Protein AF-A0A841YVK1-F1 (afdb_monomer_lite)

Organism: NCBI:txid1497681

Sequence (182 aa):
MKKREIISIFMAGSLILSTVSPTFVSASELPEGDSNQIDDEPVSFMLRANVPVDNSGVTAPAASAGHYLYSSKLTNKSIKYQNREQAVNAIGAVVAGLATGYGGLPNVATAISILGGGGAITQLISGKVGAQFPVQVGTYVYLADSKHRTQTYAGYRLVIVKNANTGKTIKSTKYLIAKTGI

Radius of gyration: 25.26 Å; chains: 1; bounding box: 54×64×79 Å

pLDDT: mean 73.1, std 25.25, range [28.59, 96.94]

Structure (mmCIF, N/CA/C/O backbone):
data_AF-A0A841YVK1-F1
#
_entry.id   AF-A0A841YVK1-F1
#
loop_
_atom_site.group_PDB
_atom_site.id
_atom_site.type_symbol
_atom_site.label_atom_id
_atom_site.label_alt_id
_atom_site.label_comp_id
_atom_site.label_asym_id
_atom_site.label_entity_id
_atom_site.label_seq_id
_atom_site.pdbx_PDB_ins_code
_atom_site.Cartn_x
_atom_site.Cartn_y
_atom_site.Cartn_z
_atom_site.occupancy
_atom_site.B_iso_or_equiv
_atom_site.auth_seq_id
_atom_site.auth_comp_id
_atom_site.auth_asym_id
_atom_site.auth_atom_id
_atom_site.pdbx_PDB_model_num
ATOM 1 N N . MET A 1 1 ? -20.552 -51.872 47.994 1.00 41.25 1 MET A N 1
ATOM 2 C CA . MET A 1 1 ? -19.286 -52.608 47.767 1.00 41.25 1 MET A CA 1
ATOM 3 C C . MET A 1 1 ? -18.388 -51.769 46.866 1.00 41.25 1 MET A C 1
ATOM 5 O O . MET A 1 1 ? -18.798 -51.455 45.761 1.00 41.25 1 MET A O 1
ATOM 9 N N . LYS A 1 2 ? -17.216 -51.353 47.364 1.00 43.06 2 LYS A N 1
ATOM 10 C CA . LYS A 1 2 ? -16.149 -50.654 46.621 1.00 43.06 2 LYS A CA 1
ATOM 11 C C . LYS A 1 2 ? -15.089 -51.677 46.194 1.00 43.06 2 LYS A C 1
ATOM 13 O O . LYS A 1 2 ? -14.644 -52.414 47.065 1.00 43.06 2 LYS A O 1
ATOM 18 N N . LYS A 1 3 ? -14.688 -51.696 44.917 1.00 40.75 3 LYS A N 1
ATOM 19 C CA . LYS A 1 3 ? -13.484 -52.323 44.306 1.00 40.75 3 LYS A CA 1
ATOM 20 C C . LYS A 1 3 ? -13.446 -51.818 42.843 1.00 40.75 3 LYS A C 1
ATOM 22 O O . LYS A 1 3 ? -14.508 -51.795 42.243 1.00 40.75 3 LYS A O 1
ATOM 27 N N . ARG A 1 4 ? -12.359 -51.419 42.178 1.00 44.19 4 ARG A N 1
ATOM 28 C CA . ARG A 1 4 ? -10.909 -51.344 42.428 1.00 44.19 4 ARG A CA 1
ATOM 29 C C . ARG A 1 4 ? -10.323 -50.398 41.358 1.00 44.19 4 ARG A C 1
ATOM 31 O O . ARG A 1 4 ? -10.665 -50.529 40.190 1.00 44.19 4 ARG A O 1
ATOM 38 N N . GLU A 1 5 ? -9.445 -49.496 41.775 1.00 38.69 5 GLU A N 1
ATOM 39 C CA . GLU A 1 5 ? -8.332 -48.932 40.987 1.00 38.69 5 GLU A CA 1
ATOM 40 C C . GLU A 1 5 ? -7.353 -50.085 40.604 1.00 38.69 5 GLU A C 1
ATOM 42 O O . GLU A 1 5 ? -7.336 -51.094 41.311 1.00 38.69 5 GLU A O 1
ATOM 47 N N . ILE A 1 6 ? -6.527 -50.091 39.538 1.00 43.16 6 ILE A N 1
ATOM 48 C CA . ILE A 1 6 ? -5.463 -49.129 39.180 1.00 43.16 6 ILE A CA 1
ATOM 49 C C . ILE A 1 6 ? -4.691 -49.635 37.902 1.00 43.16 6 ILE A C 1
ATOM 51 O O . ILE A 1 6 ? -4.555 -50.843 37.718 1.00 43.16 6 ILE A O 1
ATOM 55 N N . ILE A 1 7 ? -4.123 -48.693 37.120 1.00 38.09 7 ILE A N 1
ATOM 56 C CA . ILE A 1 7 ? -2.861 -48.693 36.305 1.00 38.09 7 ILE A CA 1
ATOM 57 C C . ILE A 1 7 ? -2.712 -49.496 34.990 1.00 38.09 7 ILE A C 1
ATOM 59 O O . ILE A 1 7 ? -2.636 -50.721 34.995 1.00 38.09 7 ILE A O 1
ATOM 63 N N . SER A 1 8 ? -2.437 -48.747 33.903 1.00 35.22 8 SER A N 1
ATOM 64 C CA . SER A 1 8 ? -1.310 -48.880 32.931 1.00 35.22 8 SER A CA 1
ATOM 65 C C . SER A 1 8 ? -1.710 -48.289 31.566 1.00 35.22 8 SER A C 1
ATOM 67 O O . SER A 1 8 ? -2.870 -48.389 31.200 1.00 35.22 8 SER A O 1
ATOM 69 N N . ILE A 1 9 ? -0.875 -47.683 30.717 1.00 45.28 9 ILE A N 1
ATOM 70 C CA . ILE A 1 9 ? 0.581 -47.506 30.625 1.00 45.28 9 ILE A CA 1
ATOM 71 C C . ILE A 1 9 ? 0.808 -46.253 29.752 1.00 45.28 9 ILE A C 1
ATOM 73 O O . ILE A 1 9 ? 0.074 -46.013 28.794 1.00 45.28 9 ILE A O 1
ATOM 77 N N . PHE A 1 10 ? 1.827 -45.461 30.086 1.00 36.81 10 PHE A N 1
ATOM 78 C CA . PHE A 1 10 ? 2.359 -44.384 29.250 1.00 36.81 10 PHE A CA 1
ATOM 79 C C . PHE A 1 10 ? 2.852 -44.936 27.902 1.00 36.81 10 PHE A C 1
ATOM 81 O O . PHE A 1 10 ? 3.700 -45.825 27.886 1.00 36.81 10 PHE A O 1
ATOM 88 N N . MET A 1 11 ? 2.429 -44.347 26.780 1.00 38.47 11 MET A N 1
ATOM 89 C CA . MET A 1 11 ? 3.215 -44.395 25.544 1.00 38.47 11 MET A CA 1
ATOM 90 C C . MET A 1 11 ? 3.683 -42.991 25.181 1.00 38.47 11 MET A C 1
ATOM 92 O O . MET A 1 11 ? 2.921 -42.141 24.727 1.00 38.47 11 MET A O 1
ATOM 96 N N . ALA A 1 12 ? 4.974 -42.774 25.420 1.00 37.28 12 ALA A N 1
ATOM 97 C CA . ALA A 1 12 ? 5.743 -41.663 24.900 1.00 37.28 12 ALA A CA 1
ATOM 98 C C . ALA A 1 12 ? 5.926 -41.851 23.385 1.00 37.28 12 ALA A C 1
ATOM 100 O O . ALA A 1 12 ? 6.718 -42.679 22.942 1.00 37.28 12 ALA A O 1
ATOM 101 N N . GLY A 1 13 ? 5.173 -41.089 22.594 1.00 34.78 13 GLY A N 1
ATOM 102 C CA . GLY A 1 13 ? 5.389 -40.942 21.158 1.00 34.78 13 GLY A CA 1
ATOM 103 C C . GLY A 1 13 ? 6.269 -39.727 20.896 1.00 34.78 13 GLY A C 1
ATOM 104 O O . GLY A 1 13 ? 5.784 -38.600 20.873 1.00 34.78 13 GLY A O 1
ATOM 105 N N . SER A 1 14 ? 7.568 -39.968 20.742 1.00 39.50 14 SER A N 1
ATOM 106 C CA . SER A 1 14 ? 8.562 -38.972 20.345 1.00 39.50 14 SER A CA 1
ATOM 107 C C . SER A 1 14 ? 8.255 -38.455 18.933 1.00 39.50 14 SER A C 1
ATOM 109 O O . SER A 1 14 ? 8.335 -39.212 17.969 1.00 39.50 14 SER A O 1
ATOM 111 N N . LEU A 1 15 ? 7.906 -37.173 18.798 1.00 34.38 15 LEU A N 1
ATOM 112 C CA . LEU A 1 15 ? 7.895 -36.468 17.513 1.00 34.38 15 LEU A CA 1
ATOM 113 C C . LEU A 1 15 ? 9.160 -35.617 17.434 1.00 34.38 15 LEU A C 1
ATOM 115 O O . LEU A 1 15 ? 9.200 -34.463 17.857 1.00 34.38 15 LEU A O 1
ATOM 119 N N . ILE A 1 16 ? 10.212 -36.224 16.891 1.00 41.12 16 ILE A N 1
ATOM 120 C CA . ILE A 1 16 ? 11.383 -35.504 16.400 1.00 41.12 16 ILE A CA 1
ATOM 121 C C . ILE A 1 16 ? 10.930 -34.786 15.124 1.00 41.12 16 ILE A C 1
ATOM 123 O O . ILE A 1 16 ? 10.835 -35.403 14.065 1.00 41.12 16 ILE A O 1
ATOM 127 N N . LEU A 1 17 ? 10.611 -33.491 15.210 1.00 35.12 17 LEU A N 1
ATOM 128 C CA . LEU A 1 17 ? 10.542 -32.656 14.012 1.00 35.12 17 LEU A CA 1
ATOM 129 C C . LEU A 1 17 ? 11.979 -32.404 13.551 1.00 35.12 17 LEU A C 1
ATOM 131 O O . LEU A 1 17 ? 12.731 -31.660 14.178 1.00 35.12 17 LEU A O 1
ATOM 135 N N . SER A 1 18 ? 12.360 -33.071 12.467 1.00 38.16 18 SER A N 1
ATOM 136 C CA . SER A 1 18 ? 13.625 -32.874 11.771 1.00 38.16 18 SER A CA 1
ATOM 137 C C . SER A 1 18 ? 13.788 -31.410 11.356 1.00 38.16 18 SER A C 1
ATOM 139 O O . SER A 1 18 ? 12.993 -30.880 10.577 1.00 38.16 18 SER A O 1
ATOM 141 N N . THR A 1 19 ? 14.843 -30.768 11.844 1.00 36.03 19 THR A N 1
ATOM 142 C CA . THR A 1 19 ? 15.316 -29.473 11.359 1.00 36.03 19 THR A CA 1
ATOM 143 C C . THR A 1 19 ? 15.910 -29.652 9.964 1.00 36.03 19 THR A C 1
ATOM 145 O O . THR A 1 19 ? 17.074 -30.028 9.823 1.00 36.03 19 THR A O 1
ATOM 148 N N . VAL A 1 20 ? 15.126 -29.393 8.918 1.00 39.78 20 VAL A N 1
ATOM 149 C CA . VAL A 1 20 ? 15.692 -29.140 7.589 1.00 39.78 20 VAL A CA 1
ATOM 150 C C . VAL A 1 20 ? 16.262 -27.725 7.586 1.00 39.78 20 VAL A C 1
ATOM 152 O O . VAL A 1 20 ? 15.547 -26.736 7.444 1.00 39.78 20 VAL A O 1
ATOM 155 N N . SER A 1 21 ? 17.568 -27.623 7.808 1.00 35.16 21 SER A N 1
ATOM 156 C CA . SER A 1 21 ? 18.321 -26.405 7.521 1.00 35.16 21 SER A CA 1
ATOM 157 C C . SER A 1 21 ? 18.280 -26.171 6.007 1.00 35.16 21 SER A C 1
ATOM 159 O O . SER A 1 21 ? 18.692 -27.067 5.267 1.00 35.16 21 SER A O 1
ATOM 161 N N . PRO A 1 22 ? 17.803 -25.020 5.500 1.00 34.66 22 PRO A N 1
ATOM 162 C CA . PRO A 1 22 ? 17.935 -24.726 4.084 1.00 34.66 22 PRO A CA 1
ATOM 163 C C . PRO A 1 22 ? 19.418 -24.540 3.764 1.00 34.66 22 PRO A C 1
ATOM 165 O O . PRO A 1 22 ? 20.095 -23.678 4.329 1.00 34.66 22 PRO A O 1
ATOM 168 N N . THR A 1 23 ? 19.933 -25.370 2.864 1.00 36.28 23 THR A N 1
ATOM 169 C CA . THR A 1 23 ? 21.255 -25.187 2.275 1.00 36.28 23 THR A CA 1
ATOM 170 C C . THR A 1 23 ? 21.176 -23.969 1.359 1.00 36.28 23 THR A C 1
ATOM 172 O O . THR A 1 23 ? 20.542 -24.006 0.305 1.00 36.28 23 THR A O 1
ATOM 175 N N . PHE A 1 24 ? 21.778 -22.858 1.775 1.00 36.41 24 PHE A N 1
ATOM 176 C CA . PHE A 1 24 ? 22.036 -21.743 0.874 1.00 36.41 24 PHE A CA 1
ATOM 177 C C . PHE A 1 24 ? 23.115 -22.193 -0.110 1.00 36.41 24 PHE A C 1
ATOM 179 O O . PHE A 1 24 ? 24.240 -22.478 0.298 1.00 36.41 24 PHE A O 1
ATOM 186 N N . VAL A 1 25 ? 22.785 -22.260 -1.400 1.00 32.66 25 VAL A N 1
ATOM 187 C CA . VAL A 1 25 ? 23.817 -22.285 -2.438 1.00 32.66 25 VAL A CA 1
ATOM 188 C C . VAL A 1 25 ? 24.434 -20.892 -2.441 1.00 32.66 25 VAL A C 1
ATOM 190 O O . VAL A 1 25 ? 23.812 -19.921 -2.873 1.00 32.66 25 VAL A O 1
ATOM 193 N N . SER A 1 26 ? 25.623 -20.788 -1.854 1.00 31.50 26 SER A N 1
ATOM 194 C CA . SER A 1 26 ? 26.453 -19.594 -1.945 1.00 31.50 26 SER A CA 1
ATOM 195 C C . SER A 1 26 ? 26.883 -19.423 -3.400 1.00 31.50 26 SER A C 1
ATOM 197 O O . SER A 1 26 ? 27.288 -20.388 -4.042 1.00 31.50 26 SER A O 1
ATOM 199 N N . ALA A 1 27 ? 26.774 -18.202 -3.922 1.00 41.00 27 ALA A N 1
ATOM 200 C CA . ALA A 1 27 ? 27.280 -17.838 -5.238 1.00 41.00 27 ALA A CA 1
ATOM 201 C C . ALA A 1 27 ? 28.815 -17.827 -5.214 1.00 41.00 27 ALA A C 1
ATOM 203 O O . ALA A 1 27 ? 29.432 -16.786 -5.012 1.00 41.00 27 ALA A O 1
ATOM 204 N N . SER A 1 28 ? 29.407 -18.998 -5.397 1.00 42.09 28 SER A N 1
ATOM 205 C CA . SER A 1 28 ? 30.824 -19.192 -5.671 1.00 42.09 28 SER A CA 1
ATOM 206 C C . SER A 1 28 ? 30.926 -20.412 -6.579 1.00 42.09 28 SER A C 1
ATOM 208 O O . SER A 1 28 ? 30.274 -21.407 -6.293 1.00 42.09 28 SER A O 1
ATOM 210 N N . GLU A 1 29 ? 31.745 -20.323 -7.628 1.00 37.19 29 GLU A N 1
ATOM 211 C CA . GLU A 1 29 ? 32.026 -21.367 -8.635 1.00 37.19 29 GLU A CA 1
ATOM 212 C C . GLU A 1 29 ? 31.084 -21.373 -9.852 1.00 37.19 29 GLU A C 1
ATOM 214 O O . GLU A 1 29 ? 30.219 -22.225 -10.033 1.00 37.19 29 GLU A O 1
ATOM 219 N N . LEU A 1 30 ? 31.318 -20.416 -10.755 1.00 33.47 30 LEU A N 1
ATOM 220 C CA . LEU A 1 30 ? 31.203 -20.706 -12.183 1.00 33.47 30 LEU A CA 1
ATOM 221 C C . LEU A 1 30 ? 32.463 -21.491 -12.583 1.00 33.47 30 LEU A C 1
ATOM 223 O O . LEU A 1 30 ? 33.552 -20.932 -12.439 1.00 33.47 30 LEU A O 1
ATOM 227 N N . PRO A 1 31 ? 32.369 -22.732 -13.083 1.00 33.69 31 PRO A N 1
ATOM 228 C CA . PRO A 1 31 ? 33.461 -23.298 -13.851 1.00 33.69 31 PRO A CA 1
ATOM 229 C C . PRO A 1 31 ? 33.418 -22.720 -15.271 1.00 33.69 31 PRO A C 1
ATOM 231 O O . PRO A 1 31 ? 32.402 -22.790 -15.965 1.00 33.69 31 PRO A O 1
ATOM 234 N N . GLU A 1 32 ? 34.530 -22.118 -15.688 1.00 42.34 32 GLU A N 1
ATOM 235 C CA . GLU A 1 32 ? 34.862 -21.936 -17.100 1.00 42.34 32 GLU A CA 1
ATOM 236 C C . GLU A 1 32 ? 35.052 -23.317 -17.741 1.00 42.34 32 GLU A C 1
ATOM 238 O O . GLU A 1 32 ? 35.732 -24.166 -17.164 1.00 42.34 32 GLU A O 1
ATOM 243 N N . GLY A 1 33 ? 34.493 -23.546 -18.932 1.00 31.41 33 GLY A N 1
ATOM 244 C CA . GLY A 1 33 ? 34.874 -24.712 -19.728 1.00 31.41 33 GLY A CA 1
ATOM 245 C C . GLY A 1 33 ? 33.805 -25.278 -20.654 1.00 31.41 33 GLY A C 1
ATOM 246 O O . GLY A 1 33 ? 32.942 -26.030 -20.225 1.00 31.41 33 GLY A O 1
ATOM 247 N N . ASP A 1 34 ? 34.001 -24.965 -21.931 1.00 31.08 34 ASP A N 1
ATOM 248 C CA . ASP A 1 34 ? 33.765 -25.785 -23.121 1.00 31.08 34 ASP A CA 1
ATOM 249 C C . ASP A 1 34 ? 32.354 -26.079 -23.661 1.00 31.08 34 ASP A C 1
ATOM 251 O O . ASP A 1 34 ? 31.465 -26.670 -23.055 1.00 31.08 34 ASP A O 1
ATOM 255 N N . SER A 1 35 ? 32.236 -25.697 -24.932 1.00 48.22 35 SER A N 1
ATOM 256 C CA . SER A 1 35 ? 31.253 -26.094 -25.926 1.00 48.22 35 SER A CA 1
ATOM 257 C C . SER A 1 35 ? 31.091 -27.607 -26.025 1.00 48.22 35 SER A C 1
ATOM 259 O O . SER A 1 35 ? 32.092 -28.292 -26.205 1.00 48.22 35 SER A O 1
ATOM 261 N N . ASN A 1 36 ? 29.846 -28.098 -26.054 1.00 32.16 36 ASN A N 1
ATOM 262 C CA . ASN A 1 36 ? 29.446 -29.208 -26.923 1.00 32.16 36 ASN A CA 1
ATOM 263 C C . ASN A 1 36 ? 27.917 -29.329 -27.062 1.00 32.16 36 ASN A C 1
ATOM 265 O O . ASN A 1 36 ? 27.191 -29.378 -26.077 1.00 32.16 36 ASN A O 1
ATOM 269 N N . GLN A 1 37 ? 27.505 -29.419 -28.330 1.00 31.73 37 GLN A N 1
ATOM 270 C CA . GLN A 1 37 ? 26.306 -30.072 -28.865 1.00 31.73 37 GLN A CA 1
ATOM 271 C C . GLN A 1 37 ? 24.912 -29.571 -28.449 1.00 31.73 37 GLN A C 1
ATOM 273 O O . GLN A 1 37 ? 24.387 -29.850 -27.376 1.00 31.73 37 GLN A O 1
ATOM 278 N N . ILE A 1 38 ? 24.281 -28.884 -29.406 1.00 43.66 38 ILE A N 1
ATOM 279 C CA . ILE A 1 38 ? 22.832 -28.710 -29.501 1.00 43.66 38 ILE A CA 1
ATOM 280 C C . ILE A 1 38 ? 22.305 -29.977 -30.182 1.00 43.66 38 ILE A C 1
ATOM 282 O O . ILE A 1 38 ? 22.444 -30.101 -31.397 1.00 43.66 38 ILE A O 1
ATOM 286 N N . ASP A 1 39 ? 21.742 -30.901 -29.408 1.00 35.94 39 ASP A N 1
ATOM 287 C CA . ASP A 1 39 ? 20.884 -31.954 -29.950 1.00 35.94 39 ASP A CA 1
ATOM 288 C C . ASP A 1 39 ? 19.417 -31.506 -29.835 1.00 35.94 39 ASP A C 1
ATOM 290 O O . ASP A 1 39 ? 18.979 -30.982 -28.806 1.00 35.94 39 ASP A O 1
ATOM 294 N N . ASP A 1 40 ? 18.708 -31.663 -30.955 1.00 42.09 40 ASP A N 1
ATOM 295 C CA . ASP A 1 40 ? 17.322 -31.285 -31.246 1.00 42.09 40 ASP A CA 1
ATOM 296 C C . ASP A 1 40 ? 16.296 -31.847 -30.246 1.00 42.09 40 ASP A C 1
ATOM 298 O O . ASP A 1 40 ? 15.613 -32.836 -30.499 1.00 42.09 40 ASP A O 1
ATOM 302 N N . GLU A 1 41 ? 16.087 -31.142 -29.143 1.00 30.84 41 GLU A N 1
ATOM 303 C CA . GLU A 1 41 ? 14.832 -31.196 -28.400 1.00 30.84 41 GLU A CA 1
ATOM 304 C C . GLU A 1 41 ? 14.251 -29.782 -28.396 1.00 30.84 41 GLU A C 1
ATOM 306 O O . GLU A 1 41 ? 14.989 -28.826 -28.119 1.00 30.84 41 GLU A O 1
ATOM 311 N N . PRO A 1 42 ? 12.952 -29.581 -28.702 1.00 32.06 42 PRO A N 1
ATOM 312 C CA . PRO A 1 42 ? 12.338 -28.289 -28.480 1.00 32.06 42 PRO A CA 1
ATOM 313 C C . PRO A 1 42 ? 12.497 -28.010 -26.994 1.00 32.06 42 PRO A C 1
ATOM 315 O O . PRO A 1 42 ? 11.810 -28.602 -26.161 1.00 32.06 42 PRO A O 1
ATOM 318 N N . VAL A 1 43 ? 13.433 -27.119 -26.659 1.00 32.06 43 VAL A N 1
ATOM 319 C CA . VAL A 1 43 ? 13.556 -26.569 -25.321 1.00 32.06 43 VAL A CA 1
ATOM 320 C C . VAL A 1 43 ? 12.251 -25.830 -25.122 1.00 32.06 43 VAL A C 1
ATOM 322 O O . VAL A 1 43 ? 12.096 -24.671 -25.502 1.00 32.06 43 VAL A O 1
ATOM 325 N N . SER A 1 44 ? 11.271 -26.551 -24.585 1.00 28.59 44 SER A N 1
ATOM 326 C CA . SER A 1 44 ? 10.098 -25.994 -23.972 1.00 28.59 44 SER A CA 1
ATOM 327 C C . SER A 1 44 ? 10.681 -25.101 -22.902 1.00 28.59 44 SER A C 1
ATOM 329 O O . SER A 1 44 ? 11.030 -25.548 -21.808 1.00 28.59 44 SER A O 1
ATOM 331 N N . PHE A 1 45 ? 10.848 -23.826 -23.245 1.00 32.94 45 PHE A N 1
ATOM 332 C CA . PHE A 1 45 ? 10.869 -22.755 -22.284 1.00 32.94 45 PHE A CA 1
ATOM 333 C C . PHE A 1 45 ? 9.553 -22.940 -21.551 1.00 32.94 45 PHE A C 1
ATOM 335 O O . PHE A 1 45 ? 8.507 -22.443 -21.962 1.00 32.94 45 PHE A O 1
ATOM 342 N N . MET A 1 46 ? 9.589 -23.744 -20.485 1.00 29.16 46 MET A N 1
ATOM 343 C CA . MET A 1 46 ? 8.605 -23.668 -19.441 1.00 29.16 46 MET A CA 1
ATOM 344 C C . MET A 1 46 ? 8.666 -22.204 -19.064 1.00 29.16 46 MET A C 1
ATOM 346 O O . MET A 1 46 ? 9.612 -21.755 -18.412 1.00 29.16 46 MET A O 1
ATOM 350 N N . LEU A 1 47 ? 7.702 -21.450 -19.591 1.00 37.44 47 LEU A N 1
ATOM 351 C CA . LEU A 1 47 ? 7.320 -20.154 -19.101 1.00 37.44 47 LEU A CA 1
ATOM 352 C C . LEU A 1 47 ? 7.175 -20.431 -17.616 1.00 37.44 47 LEU A C 1
ATOM 354 O O . LEU A 1 47 ? 6.207 -21.072 -17.199 1.00 37.44 47 LEU A O 1
ATOM 358 N N . ARG A 1 48 ? 8.198 -20.097 -16.823 1.00 34.28 48 ARG A N 1
ATOM 359 C CA . ARG A 1 48 ? 8.051 -20.145 -15.385 1.00 34.28 48 ARG A CA 1
ATOM 360 C C . ARG A 1 48 ? 6.901 -19.191 -15.165 1.00 34.28 48 ARG A C 1
ATOM 362 O O . ARG A 1 48 ? 7.066 -17.976 -15.280 1.00 34.28 48 ARG A O 1
ATOM 369 N N . ALA A 1 49 ? 5.729 -19.747 -14.887 1.00 33.75 49 ALA A N 1
ATOM 370 C CA . ALA A 1 49 ? 4.693 -19.071 -14.153 1.00 33.75 49 ALA A CA 1
ATOM 371 C C . ALA A 1 49 ? 5.307 -18.814 -12.772 1.00 33.75 49 ALA A C 1
ATOM 373 O O . ALA A 1 49 ? 4.993 -19.473 -11.789 1.00 33.75 49 ALA A O 1
ATOM 374 N N . ASN A 1 50 ? 6.265 -17.883 -12.726 1.00 39.25 50 ASN A N 1
ATOM 375 C CA . ASN A 1 50 ? 6.789 -17.253 -11.537 1.00 39.25 50 ASN A CA 1
ATOM 376 C C . ASN A 1 50 ? 5.639 -16.377 -11.045 1.00 39.25 50 ASN A C 1
ATOM 378 O O . ASN A 1 50 ? 5.686 -15.153 -11.135 1.00 39.25 50 ASN A O 1
ATOM 382 N N . VAL A 1 51 ? 4.570 -17.007 -10.560 1.00 40.44 51 VAL A N 1
ATOM 383 C CA . VAL A 1 51 ? 3.837 -16.410 -9.463 1.00 40.44 51 VAL A CA 1
ATOM 384 C C . VAL A 1 51 ? 4.822 -16.518 -8.308 1.00 40.44 51 VAL A C 1
ATOM 386 O O . VAL A 1 51 ? 5.112 -17.627 -7.860 1.00 40.44 51 VAL A O 1
ATOM 389 N N . PRO A 1 52 ? 5.443 -15.412 -7.890 1.00 42.50 52 PRO A N 1
ATOM 390 C CA . PRO A 1 52 ? 6.365 -15.471 -6.782 1.00 42.50 52 PRO A CA 1
ATOM 391 C C . PRO A 1 52 ? 5.533 -15.832 -5.552 1.00 42.50 52 PRO A C 1
ATOM 393 O O . PRO A 1 52 ? 4.641 -15.081 -5.148 1.00 42.50 52 PRO A O 1
ATOM 396 N N . VAL A 1 53 ? 5.787 -17.006 -4.987 1.00 43.44 53 VAL A N 1
ATOM 397 C CA . VAL A 1 53 ? 5.354 -17.301 -3.625 1.00 43.44 53 VAL A CA 1
ATOM 398 C C . VAL A 1 53 ? 6.245 -16.434 -2.746 1.00 43.44 53 VAL A C 1
ATOM 400 O O . VAL A 1 53 ? 7.469 -16.548 -2.811 1.00 43.44 53 VAL A O 1
ATOM 403 N N . ASP A 1 54 ? 5.658 -15.479 -2.027 1.00 46.81 54 ASP A N 1
ATOM 404 C CA . ASP A 1 54 ? 6.452 -14.632 -1.149 1.00 46.81 54 ASP A CA 1
ATOM 405 C C . ASP A 1 54 ? 7.017 -15.452 0.025 1.00 46.81 54 ASP A C 1
ATOM 407 O O . ASP A 1 54 ? 6.475 -16.489 0.413 1.00 46.81 54 ASP A O 1
ATOM 411 N N . ASN A 1 55 ? 8.102 -14.970 0.640 1.00 40.31 55 ASN A N 1
ATOM 412 C CA . ASN A 1 55 ? 8.681 -15.572 1.853 1.00 40.31 55 ASN A CA 1
ATOM 413 C C . ASN A 1 55 ? 7.751 -15.478 3.090 1.00 40.31 55 ASN A C 1
ATOM 415 O O . ASN A 1 55 ? 8.195 -15.719 4.211 1.00 40.31 55 ASN A O 1
ATOM 419 N N . SER A 1 56 ? 6.479 -15.099 2.923 1.00 44.34 56 SER A N 1
ATOM 420 C CA . SER A 1 56 ? 5.462 -15.042 3.975 1.00 44.34 56 SER A CA 1
ATOM 421 C C . SER A 1 56 ? 4.313 -16.040 3.783 1.00 44.34 56 SER A C 1
ATOM 423 O O . SER A 1 56 ? 3.374 -16.028 4.578 1.00 44.34 56 SER A O 1
ATOM 425 N N . GLY A 1 57 ? 4.385 -16.917 2.773 1.00 43.03 57 GLY A N 1
ATOM 426 C CA . GLY A 1 57 ? 3.337 -17.901 2.476 1.00 43.03 57 GLY A CA 1
ATOM 427 C C . GLY A 1 57 ? 2.074 -17.294 1.853 1.00 43.03 57 GLY A C 1
ATOM 428 O O . GLY A 1 57 ? 1.042 -17.958 1.782 1.00 43.03 57 GLY A O 1
ATOM 429 N N . VAL A 1 58 ? 2.140 -16.039 1.404 1.00 54.25 58 VAL A N 1
ATOM 430 C CA . VAL A 1 58 ? 1.078 -15.332 0.690 1.00 54.25 58 VAL A CA 1
ATOM 431 C C . VAL A 1 58 ? 1.445 -15.279 -0.798 1.00 54.25 58 VAL A C 1
ATOM 433 O O . VAL A 1 58 ? 2.597 -15.155 -1.210 1.00 54.25 58 VAL A O 1
ATOM 436 N N . THR A 1 59 ? 0.459 -15.452 -1.670 1.00 67.56 59 THR A N 1
ATOM 437 C CA . THR A 1 59 ? 0.705 -15.356 -3.110 1.00 67.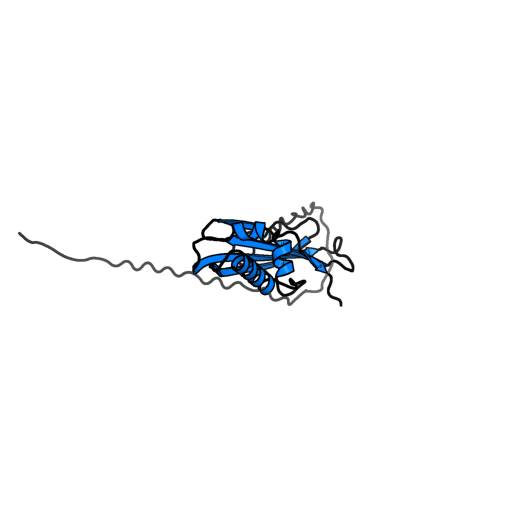56 59 THR A CA 1
ATOM 438 C C . THR A 1 59 ? 0.877 -13.885 -3.480 1.00 67.56 59 THR A C 1
ATOM 440 O O . THR A 1 59 ? -0.066 -13.099 -3.343 1.00 67.56 59 THR A O 1
ATOM 443 N N . ALA A 1 60 ? 2.069 -13.491 -3.940 1.00 76.94 60 ALA A N 1
ATOM 444 C CA . ALA A 1 60 ? 2.290 -12.129 -4.407 1.00 76.94 60 ALA A CA 1
ATOM 445 C C . ALA A 1 60 ? 1.368 -11.829 -5.605 1.00 76.94 60 ALA A C 1
ATOM 447 O O . ALA A 1 60 ? 1.068 -12.727 -6.398 1.00 76.94 60 ALA A O 1
ATOM 448 N N . PRO A 1 61 ? 0.921 -10.574 -5.787 1.00 85.06 61 PRO A N 1
ATOM 449 C CA . PRO A 1 61 ? 0.137 -10.209 -6.958 1.00 85.06 61 PRO A CA 1
ATOM 450 C C . PRO A 1 61 ? 0.858 -10.579 -8.256 1.00 85.06 61 PRO A C 1
ATOM 452 O O . PRO A 1 61 ? 2.084 -10.482 -8.348 1.00 85.06 61 PRO A O 1
ATOM 455 N N . ALA A 1 62 ? 0.093 -10.950 -9.282 1.00 84.44 62 ALA A N 1
ATOM 456 C CA . ALA A 1 62 ? 0.665 -11.192 -10.598 1.00 84.44 62 ALA A CA 1
ATOM 457 C C . ALA A 1 62 ? 1.428 -9.949 -11.083 1.00 84.44 62 ALA A C 1
ATOM 459 O O . ALA A 1 62 ? 0.934 -8.814 -10.993 1.00 84.44 62 ALA A O 1
ATOM 460 N N . ALA A 1 63 ? 2.643 -10.175 -11.580 1.00 87.19 63 ALA A N 1
ATOM 461 C CA . ALA A 1 63 ? 3.408 -9.137 -12.242 1.00 87.19 63 ALA A CA 1
ATOM 462 C C . ALA A 1 63 ? 2.699 -8.720 -13.537 1.00 87.19 63 ALA A C 1
ATOM 464 O O . ALA A 1 63 ? 1.988 -9.499 -14.171 1.00 87.19 63 ALA A O 1
ATOM 465 N N . SER A 1 64 ? 2.895 -7.470 -13.935 1.00 86.62 64 SER A N 1
ATOM 466 C CA . SER A 1 64 ? 2.514 -7.037 -15.278 1.00 86.62 64 SER A CA 1
ATOM 467 C C . SER A 1 64 ? 3.452 -7.678 -16.286 1.00 86.62 64 SER A C 1
ATOM 469 O O . SER A 1 64 ? 4.603 -7.955 -15.948 1.00 86.62 64 SER A O 1
ATOM 471 N N . ALA A 1 65 ? 2.991 -7.854 -17.524 1.00 87.56 65 ALA A N 1
ATOM 472 C CA . ALA A 1 65 ? 3.873 -8.269 -18.608 1.00 87.56 65 ALA A CA 1
ATOM 473 C C . ALA A 1 65 ? 5.143 -7.397 -18.629 1.00 87.56 65 ALA A C 1
ATOM 475 O O . ALA A 1 65 ? 5.087 -6.189 -18.366 1.00 87.56 65 ALA A O 1
ATOM 476 N N . GLY A 1 66 ? 6.291 -8.035 -18.851 1.00 88.38 66 GLY A N 1
ATOM 477 C CA . GLY A 1 66 ? 7.583 -7.357 -18.860 1.00 88.38 66 GLY A CA 1
ATOM 478 C C . GLY A 1 66 ? 8.169 -7.010 -17.491 1.00 88.38 66 GLY A C 1
ATOM 479 O O . GLY A 1 66 ? 9.100 -6.213 -17.411 1.00 88.38 66 GLY A O 1
ATOM 480 N N . HIS A 1 67 ? 7.604 -7.540 -16.402 1.00 92.19 67 HIS A N 1
ATOM 481 C CA . HIS A 1 67 ? 8.072 -7.274 -15.043 1.00 92.19 67 HIS A CA 1
ATOM 482 C C . HIS A 1 67 ? 8.241 -8.565 -14.246 1.00 92.19 67 HIS A C 1
ATOM 484 O O . HIS A 1 67 ? 7.526 -9.543 -14.455 1.00 92.19 67 HIS A O 1
ATOM 490 N N . TYR A 1 68 ? 9.148 -8.538 -13.276 1.00 87.38 68 TYR A N 1
ATOM 491 C CA . TYR A 1 68 ? 9.372 -9.625 -12.328 1.00 87.38 68 TYR A CA 1
ATOM 492 C C . TYR A 1 68 ? 9.293 -9.098 -10.896 1.00 87.38 68 TYR A C 1
ATOM 494 O O . TYR A 1 68 ? 9.634 -7.941 -10.637 1.00 87.38 68 TYR A O 1
ATOM 502 N N . LEU A 1 69 ? 8.823 -9.925 -9.956 1.00 89.56 69 LEU A N 1
ATOM 503 C CA . LEU A 1 69 ? 8.865 -9.551 -8.543 1.00 89.56 69 LEU A CA 1
ATOM 504 C C . LEU A 1 69 ? 10.322 -9.481 -8.096 1.00 89.56 69 LEU A C 1
ATOM 506 O O . LEU A 1 69 ? 11.071 -10.443 -8.236 1.00 89.56 69 LEU A O 1
ATOM 510 N N . TYR A 1 70 ? 10.690 -8.339 -7.538 1.00 88.06 70 TYR A N 1
ATOM 511 C CA . TYR A 1 70 ? 12.010 -8.086 -6.986 1.00 88.06 70 TYR A CA 1
ATOM 512 C C . TYR A 1 70 ? 12.031 -8.253 -5.472 1.00 88.06 70 TYR A C 1
ATOM 514 O O . TYR A 1 70 ? 12.934 -8.880 -4.928 1.00 88.06 70 TYR A O 1
ATOM 522 N N . SER A 1 71 ? 11.034 -7.707 -4.777 1.00 87.06 71 SER A N 1
ATOM 523 C CA . SER A 1 71 ? 10.930 -7.868 -3.331 1.00 87.06 71 SER A CA 1
ATOM 524 C C . SER A 1 71 ? 9.494 -7.769 -2.847 1.00 87.06 71 SER A C 1
ATOM 526 O O . SER A 1 71 ? 8.648 -7.108 -3.453 1.00 87.06 71 SER A O 1
ATOM 528 N N . SER A 1 72 ? 9.223 -8.424 -1.725 1.00 87.69 72 SER A N 1
ATOM 529 C CA . SER A 1 72 ? 7.939 -8.363 -1.042 1.00 87.69 72 SER A CA 1
ATOM 530 C C . SER A 1 72 ? 8.141 -8.303 0.464 1.00 87.69 72 SER A C 1
ATOM 532 O O . SER A 1 72 ? 9.050 -8.929 1.007 1.00 87.69 72 SER A O 1
ATOM 534 N N . LYS A 1 73 ? 7.271 -7.570 1.151 1.00 86.06 73 LYS A N 1
ATOM 535 C CA . LYS A 1 73 ? 7.247 -7.495 2.609 1.00 86.06 73 LYS A CA 1
ATOM 536 C C . LYS A 1 73 ? 5.815 -7.484 3.103 1.00 86.06 73 LYS A C 1
ATOM 538 O O . LYS A 1 73 ? 5.032 -6.635 2.686 1.00 86.06 73 LYS A O 1
ATOM 543 N N . LEU A 1 74 ? 5.509 -8.379 4.032 1.00 89.25 74 LEU A N 1
ATOM 544 C CA . LEU A 1 74 ? 4.240 -8.416 4.743 1.00 89.25 74 LEU A CA 1
ATOM 545 C C . LEU A 1 74 ? 4.458 -7.946 6.181 1.00 89.25 74 LEU A C 1
ATOM 547 O O . LEU A 1 74 ? 5.439 -8.308 6.830 1.00 89.25 74 LEU A O 1
ATOM 551 N N . THR A 1 75 ? 3.583 -7.091 6.696 1.00 90.00 75 THR A N 1
ATOM 552 C CA . THR A 1 75 ? 3.679 -6.615 8.080 1.00 90.00 75 THR A CA 1
ATOM 553 C C . THR A 1 75 ? 2.297 -6.388 8.667 1.00 90.00 75 THR A C 1
ATOM 555 O O . THR A 1 75 ? 1.468 -5.698 8.080 1.00 90.00 75 THR A O 1
ATOM 558 N N . ASN A 1 76 ? 2.068 -6.933 9.860 1.00 91.75 76 ASN A N 1
ATOM 559 C CA . ASN A 1 76 ? 0.855 -6.696 10.635 1.00 91.75 76 ASN A CA 1
ATOM 560 C C . ASN A 1 76 ? 1.072 -5.508 11.583 1.00 91.75 76 ASN A C 1
ATOM 562 O O . ASN A 1 76 ? 2.116 -5.395 12.231 1.00 91.75 76 ASN A O 1
ATOM 566 N N . LYS A 1 77 ? 0.087 -4.618 11.669 1.00 93.81 77 LYS A N 1
ATOM 567 C CA . LYS A 1 77 ? 0.053 -3.456 12.560 1.00 93.81 77 LYS A CA 1
ATOM 568 C C . LYS A 1 77 ? -1.304 -3.357 13.238 1.00 93.81 77 LYS A C 1
ATOM 570 O O . LYS A 1 77 ? -2.301 -3.825 12.708 1.00 93.81 77 LYS A O 1
ATOM 575 N N . SER A 1 78 ? -1.334 -2.724 14.403 1.00 94.44 78 SER A N 1
ATOM 576 C CA . SER A 1 78 ? -2.568 -2.372 15.101 1.00 94.44 78 SER A CA 1
ATOM 577 C C . SER A 1 78 ? -2.775 -0.863 15.000 1.00 94.44 78 SER A C 1
ATOM 579 O O . SER A 1 78 ? -1.850 -0.104 15.290 1.00 94.44 78 SER A O 1
ATOM 581 N N . ILE A 1 79 ? -3.955 -0.426 14.562 1.00 94.88 79 ILE A N 1
ATOM 582 C CA . ILE A 1 79 ? -4.315 0.989 14.418 1.00 94.88 79 ILE A CA 1
ATOM 583 C C . ILE A 1 79 ? -5.368 1.337 15.465 1.00 94.88 79 ILE A C 1
ATOM 585 O O . ILE A 1 79 ? -6.405 0.680 15.555 1.00 94.88 79 ILE A O 1
ATOM 589 N N . LYS A 1 80 ? -5.122 2.391 16.248 1.00 94.06 80 LYS A N 1
ATOM 590 C CA . LYS A 1 80 ? -6.112 2.935 17.184 1.00 94.06 80 LYS A CA 1
ATOM 591 C C . LYS A 1 80 ? -7.105 3.812 16.427 1.00 94.06 80 LYS A C 1
ATOM 593 O O . LYS A 1 80 ? -6.715 4.795 15.801 1.00 94.06 80 LYS A O 1
ATOM 598 N N . TYR A 1 81 ? -8.391 3.492 16.514 1.00 92.94 81 TYR A N 1
ATOM 599 C CA . TYR A 1 81 ? -9.440 4.317 15.935 1.00 92.94 81 TYR A CA 1
ATOM 600 C C . TYR A 1 81 ? -9.741 5.507 16.851 1.00 92.94 81 TYR A C 1
ATOM 602 O O . TYR A 1 81 ? -10.354 5.348 17.901 1.00 92.94 81 TYR A O 1
ATOM 610 N N . GLN A 1 82 ? -9.302 6.705 16.470 1.00 92.88 82 GLN A N 1
ATOM 611 C CA . GLN A 1 82 ? -9.623 7.946 17.190 1.00 92.88 82 GLN A CA 1
ATOM 612 C C . GLN A 1 82 ? -10.748 8.708 16.488 1.00 92.88 82 GLN A C 1
ATOM 614 O O . GLN A 1 82 ? -11.779 9.008 17.078 1.00 92.88 82 GLN A O 1
ATOM 619 N N . ASN A 1 83 ? -10.568 8.959 15.198 1.00 94.50 83 ASN A N 1
ATOM 620 C CA . ASN A 1 83 ? -11.592 9.433 14.278 1.00 94.50 83 ASN A CA 1
ATOM 621 C C . ASN A 1 83 ? -11.208 9.001 12.854 1.00 94.50 83 ASN A C 1
ATOM 623 O O . ASN A 1 83 ? -10.151 8.394 12.649 1.00 94.50 83 ASN A O 1
ATOM 627 N N . ARG A 1 84 ? -12.084 9.262 11.876 1.00 92.62 84 ARG A N 1
ATOM 628 C CA . ARG A 1 84 ? -11.884 8.796 10.494 1.00 92.62 84 ARG A CA 1
ATOM 629 C C . ARG A 1 84 ? -10.614 9.368 9.874 1.00 92.62 84 ARG A C 1
ATOM 631 O O . ARG A 1 84 ? -9.829 8.613 9.314 1.00 92.62 84 ARG A O 1
ATOM 638 N N . GLU A 1 85 ? -10.399 10.669 10.009 1.00 94.69 85 GLU A N 1
ATOM 639 C CA . GLU A 1 85 ? -9.253 11.363 9.424 1.00 94.69 85 GLU A CA 1
ATOM 640 C C . GLU A 1 85 ? -7.926 10.873 10.017 1.00 94.69 85 GLU A C 1
ATOM 642 O O . GLU A 1 85 ? -7.004 10.512 9.288 1.00 94.69 85 GLU A O 1
ATOM 647 N N . GLN A 1 86 ? -7.846 10.763 11.343 1.00 94.44 86 GLN A N 1
ATOM 648 C CA . GLN A 1 86 ? -6.657 10.258 12.028 1.00 94.44 86 GLN A CA 1
ATOM 649 C C . GLN A 1 86 ? -6.380 8.791 11.694 1.00 94.44 86 GLN A C 1
ATOM 651 O O . GLN A 1 86 ? -5.225 8.425 11.506 1.00 94.44 86 GLN A O 1
ATOM 656 N N . ALA A 1 87 ? -7.409 7.952 11.560 1.00 93.88 87 ALA A N 1
ATOM 657 C CA . ALA A 1 87 ? -7.226 6.561 11.156 1.00 93.88 87 ALA A CA 1
ATOM 658 C C . ALA A 1 87 ? -6.749 6.434 9.698 1.00 93.88 87 ALA A C 1
ATOM 660 O O . ALA A 1 87 ? -5.868 5.621 9.420 1.00 93.88 87 ALA A O 1
ATOM 661 N N . VAL A 1 88 ? -7.270 7.261 8.783 1.00 96.62 88 VAL A N 1
ATOM 662 C CA . VAL A 1 88 ? -6.783 7.337 7.395 1.00 96.62 88 VAL A CA 1
ATOM 663 C C . VAL A 1 88 ? -5.309 7.738 7.369 1.00 96.62 88 VAL A C 1
ATOM 665 O O . VAL A 1 88 ? -4.498 7.050 6.746 1.00 96.62 88 VAL A O 1
ATOM 668 N N . ASN A 1 89 ? -4.944 8.797 8.095 1.00 96.81 89 ASN A N 1
ATOM 669 C CA . ASN A 1 89 ? -3.560 9.253 8.195 1.00 96.81 89 ASN A CA 1
ATOM 670 C C . ASN A 1 89 ? -2.648 8.209 8.851 1.00 96.81 89 ASN A C 1
ATOM 672 O O . ASN A 1 89 ? -1.537 7.995 8.376 1.00 96.81 89 ASN A O 1
ATOM 676 N N . ALA A 1 90 ? -3.115 7.502 9.883 1.00 96.38 90 ALA A N 1
ATOM 677 C CA . ALA A 1 90 ? -2.352 6.439 10.535 1.00 96.38 90 ALA A CA 1
ATOM 678 C C . ALA A 1 90 ? -2.083 5.258 9.588 1.00 96.38 90 ALA A C 1
ATOM 680 O O . ALA A 1 90 ? -0.957 4.766 9.527 1.00 96.38 90 ALA A O 1
ATOM 681 N N . ILE A 1 91 ? -3.083 4.828 8.809 1.00 96.06 91 ILE A N 1
ATOM 682 C CA . ILE A 1 91 ? -2.904 3.782 7.789 1.00 96.06 91 ILE A CA 1
ATOM 683 C C . ILE A 1 91 ? -1.928 4.261 6.707 1.00 96.06 91 ILE A C 1
ATOM 685 O O . ILE A 1 91 ? -0.995 3.534 6.364 1.00 96.06 91 ILE A O 1
ATOM 689 N N . GLY A 1 92 ? -2.089 5.492 6.212 1.00 96.31 92 GLY A N 1
ATOM 690 C CA . GLY A 1 92 ? -1.175 6.089 5.238 1.00 96.31 92 GLY A CA 1
ATOM 691 C C . GLY A 1 92 ? 0.266 6.176 5.751 1.00 96.31 92 GLY A C 1
ATOM 692 O O . GLY A 1 92 ? 1.200 5.845 5.023 1.00 96.31 92 GLY A O 1
ATOM 693 N N . ALA A 1 93 ? 0.457 6.555 7.016 1.00 95.88 93 ALA A N 1
ATOM 694 C CA . ALA A 1 93 ? 1.766 6.641 7.658 1.00 95.88 93 ALA A CA 1
ATOM 695 C C . ALA A 1 93 ? 2.426 5.271 7.810 1.00 95.88 93 ALA A C 1
ATOM 697 O O . ALA A 1 93 ? 3.609 5.120 7.505 1.00 95.88 93 ALA A O 1
ATOM 698 N N . VAL A 1 94 ? 1.660 4.254 8.214 1.00 95.00 94 VAL A N 1
ATOM 699 C CA . VAL A 1 94 ? 2.149 2.872 8.254 1.00 95.00 94 VAL A CA 1
ATOM 700 C C . VAL A 1 94 ? 2.596 2.421 6.868 1.00 95.00 94 VAL A C 1
ATOM 702 O O . VAL A 1 94 ? 3.689 1.878 6.730 1.00 95.00 94 VAL A O 1
ATOM 705 N N . VAL A 1 95 ? 1.787 2.659 5.837 1.00 95.31 95 VAL A N 1
ATOM 706 C CA . VAL A 1 95 ? 2.121 2.261 4.466 1.00 95.31 95 VAL A CA 1
ATOM 707 C C . VAL A 1 95 ? 3.374 2.978 3.973 1.00 95.31 95 VAL A C 1
ATOM 709 O O . VAL A 1 95 ? 4.285 2.311 3.491 1.00 95.31 95 VAL A O 1
ATOM 712 N N . ALA A 1 96 ? 3.471 4.298 4.143 1.00 94.00 96 ALA A N 1
ATOM 713 C CA . ALA A 1 96 ? 4.654 5.062 3.750 1.00 94.00 96 ALA A CA 1
ATOM 714 C C . ALA A 1 96 ? 5.920 4.576 4.481 1.00 94.00 96 ALA A C 1
ATOM 716 O O . ALA A 1 96 ? 6.945 4.343 3.846 1.00 94.00 96 ALA A O 1
ATOM 717 N N . GLY A 1 97 ? 5.834 4.336 5.794 1.00 90.56 97 GLY A N 1
ATOM 718 C CA . GLY A 1 97 ? 6.965 3.869 6.603 1.00 90.56 97 GLY A CA 1
ATOM 719 C C . GLY A 1 97 ? 7.398 2.426 6.318 1.00 90.56 97 GLY A C 1
ATOM 720 O O . GLY A 1 97 ? 8.557 2.076 6.530 1.00 90.56 97 GLY A O 1
ATOM 721 N N . LEU A 1 98 ? 6.494 1.574 5.828 1.00 87.69 98 LEU A N 1
ATOM 722 C CA . LEU A 1 98 ? 6.825 0.210 5.400 1.00 87.69 98 LEU A CA 1
ATOM 723 C C . LEU A 1 98 ? 7.310 0.156 3.953 1.00 87.69 98 LEU A C 1
ATOM 725 O O . LEU A 1 98 ? 8.073 -0.742 3.592 1.00 87.69 98 LEU A O 1
ATOM 729 N N . ALA A 1 99 ? 6.890 1.116 3.134 1.00 85.00 99 ALA A N 1
ATOM 730 C CA . ALA A 1 99 ? 7.227 1.191 1.730 1.00 85.00 99 ALA A CA 1
ATOM 731 C C . ALA A 1 99 ? 8.549 1.936 1.474 1.00 85.00 99 ALA A C 1
ATOM 733 O O . ALA A 1 99 ? 8.627 2.785 0.590 1.00 85.00 99 ALA A O 1
ATOM 734 N N . THR A 1 100 ? 9.600 1.586 2.213 1.00 80.06 100 THR A N 1
ATOM 735 C CA . THR A 1 100 ? 10.950 2.148 2.063 1.00 80.06 100 THR A CA 1
ATOM 736 C C . THR A 1 100 ? 11.797 1.345 1.062 1.00 80.06 100 THR A C 1
ATOM 738 O O . THR A 1 100 ? 11.323 0.373 0.455 1.00 80.06 100 THR A O 1
ATOM 741 N N . GLY A 1 101 ? 13.039 1.780 0.829 1.00 78.88 101 GLY A N 1
ATOM 742 C CA . GLY A 1 101 ? 13.978 1.138 -0.096 1.00 78.88 101 GLY A CA 1
ATOM 743 C C . GLY A 1 101 ? 13.781 1.567 -1.551 1.00 78.88 101 GLY A C 1
ATOM 744 O O . GLY A 1 101 ? 13.448 2.719 -1.823 1.00 78.88 101 GLY A O 1
ATOM 745 N N . TYR A 1 102 ? 13.994 0.639 -2.488 1.00 74.88 102 TYR A N 1
ATOM 746 C CA . TYR A 1 102 ? 13.987 0.908 -3.930 1.00 74.88 102 TYR A CA 1
ATOM 747 C C . TYR A 1 102 ? 12.681 1.581 -4.385 1.00 74.88 102 TYR A C 1
ATOM 749 O O . TYR A 1 102 ? 11.606 0.977 -4.307 1.00 74.88 102 TYR A O 1
ATOM 757 N N . GLY A 1 103 ? 12.761 2.849 -4.805 1.00 75.69 103 GLY A N 1
ATOM 758 C CA . GLY A 1 103 ? 11.585 3.642 -5.177 1.00 75.69 103 GLY A CA 1
ATOM 759 C C . GLY A 1 103 ? 10.552 3.779 -4.061 1.00 75.69 103 GLY A C 1
ATOM 760 O O . GLY A 1 103 ? 9.364 3.551 -4.299 1.00 75.69 103 GLY A O 1
ATOM 761 N N . GLY A 1 104 ? 11.002 4.031 -2.830 1.00 85.44 104 GLY A N 1
ATOM 762 C CA . GLY A 1 104 ? 10.124 4.174 -1.672 1.00 85.44 104 GLY A CA 1
ATOM 763 C C . GLY A 1 104 ? 9.053 5.257 -1.838 1.00 85.44 104 GLY A C 1
ATOM 764 O O . GLY A 1 104 ? 9.155 6.140 -2.692 1.00 85.44 104 GLY A O 1
ATOM 765 N N . LEU A 1 105 ? 8.004 5.184 -1.017 1.00 87.75 105 LEU A N 1
ATOM 766 C CA . LEU A 1 105 ? 6.958 6.207 -1.013 1.00 87.75 105 LEU A CA 1
ATOM 767 C C . LEU A 1 105 ? 7.450 7.454 -0.262 1.00 87.75 105 LEU A C 1
ATOM 769 O O . LEU A 1 105 ? 7.870 7.332 0.888 1.00 87.75 105 LEU A O 1
ATOM 773 N N . PRO A 1 106 ? 7.378 8.653 -0.866 1.00 86.56 106 PRO A N 1
ATOM 774 C CA . PRO A 1 106 ? 8.017 9.845 -0.313 1.00 86.56 106 PRO A CA 1
ATOM 775 C C . PRO A 1 106 ? 7.280 10.418 0.901 1.00 86.56 106 PRO A C 1
ATOM 777 O O . PRO A 1 106 ? 7.889 11.089 1.727 1.00 86.56 106 PRO A O 1
ATOM 780 N N . ASN A 1 107 ? 5.965 10.206 1.008 1.00 93.00 107 ASN A N 1
ATOM 781 C CA . ASN A 1 107 ? 5.157 10.752 2.095 1.00 93.00 107 ASN A CA 1
ATOM 782 C C . ASN A 1 107 ? 3.808 10.029 2.256 1.00 93.00 107 ASN A C 1
ATOM 784 O O . ASN A 1 107 ? 3.375 9.240 1.410 1.00 93.00 107 ASN A O 1
ATOM 788 N N . VAL A 1 108 ? 3.126 10.355 3.357 1.00 95.25 108 VAL A N 1
ATOM 789 C CA . VAL A 1 108 ? 1.796 9.843 3.725 1.00 95.25 108 VAL A CA 1
ATOM 790 C C . VAL A 1 108 ? 0.739 10.178 2.672 1.00 95.25 108 VAL A C 1
ATOM 792 O O . VAL A 1 108 ? -0.078 9.324 2.336 1.00 95.25 108 VAL A O 1
ATOM 795 N N . ALA A 1 109 ? 0.770 11.389 2.111 1.00 95.69 109 ALA A N 1
ATOM 796 C CA . ALA A 1 109 ? -0.196 11.814 1.099 1.00 95.69 109 ALA A CA 1
ATOM 797 C C . ALA A 1 109 ? -0.116 10.944 -0.167 1.00 95.69 109 ALA A C 1
ATOM 799 O O . ALA A 1 109 ? -1.142 10.542 -0.712 1.00 95.69 109 ALA A O 1
ATOM 800 N N . THR A 1 110 ? 1.096 10.572 -0.584 1.00 95.00 110 THR A N 1
ATOM 801 C CA . THR A 1 110 ? 1.323 9.661 -1.712 1.00 95.00 110 THR A CA 1
ATOM 802 C C . THR A 1 110 ? 0.784 8.273 -1.396 1.00 95.00 110 THR A C 1
ATOM 804 O O . THR A 1 110 ? 0.077 7.700 -2.219 1.00 95.00 110 THR A O 1
ATOM 807 N N . ALA A 1 111 ? 1.038 7.753 -0.189 1.00 96.12 111 ALA A N 1
ATOM 808 C CA . ALA A 1 111 ? 0.485 6.473 0.251 1.00 96.12 111 ALA A CA 1
ATOM 809 C C . ALA A 1 111 ? -1.054 6.468 0.236 1.00 96.12 111 ALA A C 1
ATOM 811 O O . ALA A 1 111 ? -1.663 5.523 -0.261 1.00 96.12 111 ALA A O 1
ATOM 812 N N . ILE A 1 112 ? -1.690 7.535 0.724 1.00 96.94 112 ILE A N 1
ATOM 813 C CA . ILE A 1 112 ? -3.150 7.683 0.693 1.00 96.94 112 ILE A CA 1
ATOM 814 C C . ILE A 1 112 ? -3.658 7.752 -0.751 1.00 96.94 112 ILE A C 1
ATOM 816 O O . ILE A 1 112 ? -4.622 7.071 -1.094 1.00 96.94 112 ILE A O 1
ATOM 820 N N . SER A 1 113 ? -2.996 8.536 -1.601 1.00 96.75 113 SER A N 1
ATOM 821 C CA . SER A 1 113 ? -3.365 8.714 -3.007 1.00 96.75 113 SER A CA 1
ATOM 822 C C . SER A 1 113 ? -3.342 7.392 -3.778 1.00 96.75 113 SER A C 1
ATOM 824 O O . SER A 1 113 ? -4.346 7.014 -4.383 1.00 96.75 113 SER A O 1
ATOM 826 N N . ILE A 1 114 ? -2.254 6.617 -3.681 1.00 95.25 114 ILE A N 1
ATOM 827 C CA . ILE A 1 114 ? -2.149 5.337 -4.401 1.00 95.25 114 ILE A CA 1
ATOM 828 C C . ILE A 1 114 ? -3.150 4.292 -3.896 1.00 95.25 114 ILE A C 1
ATOM 830 O O . ILE A 1 114 ? -3.493 3.377 -4.635 1.00 95.25 114 ILE A O 1
ATOM 834 N N . LEU A 1 115 ? -3.641 4.416 -2.659 1.00 96.06 115 LEU A N 1
ATOM 835 C CA . LEU A 1 115 ? -4.693 3.559 -2.102 1.00 96.06 115 LEU A CA 1
ATOM 836 C C . LEU A 1 115 ? -6.110 3.979 -2.530 1.00 96.06 115 LEU A C 1
ATOM 838 O O . LEU A 1 115 ? -7.079 3.384 -2.067 1.00 96.06 115 LEU A O 1
ATOM 842 N N . GLY A 1 116 ? -6.249 4.978 -3.406 1.00 94.00 116 GLY A N 1
ATOM 843 C CA . GLY A 1 116 ? -7.545 5.485 -3.864 1.00 94.00 116 GLY A CA 1
ATOM 844 C C . GLY A 1 116 ? -8.138 6.573 -2.963 1.00 94.00 116 GLY A C 1
ATOM 845 O O . GLY A 1 116 ? -9.335 6.845 -3.030 1.00 94.00 116 GLY A O 1
ATOM 846 N N . GLY A 1 117 ? -7.319 7.197 -2.113 1.00 94.50 117 GLY A N 1
ATOM 847 C CA . GLY A 1 117 ? -7.717 8.303 -1.247 1.00 94.50 117 GLY A CA 1
ATOM 848 C C . GLY A 1 117 ? -8.356 7.879 0.078 1.00 94.50 117 GLY A C 1
ATOM 849 O O . GLY A 1 117 ? -8.556 6.699 0.378 1.00 94.50 117 GLY A O 1
ATOM 850 N N . GLY A 1 118 ? -8.703 8.878 0.898 1.00 93.00 118 GLY A N 1
ATOM 851 C CA . GLY A 1 118 ? -9.279 8.650 2.227 1.00 93.00 118 GLY A CA 1
ATOM 852 C C . GLY A 1 118 ? -10.602 7.883 2.191 1.00 93.00 118 GLY A C 1
ATOM 853 O O . GLY A 1 118 ? -10.825 7.016 3.032 1.00 93.00 118 GLY A O 1
ATOM 854 N N . GLY A 1 119 ? -11.440 8.125 1.176 1.00 92.81 119 GLY A N 1
ATOM 855 C CA .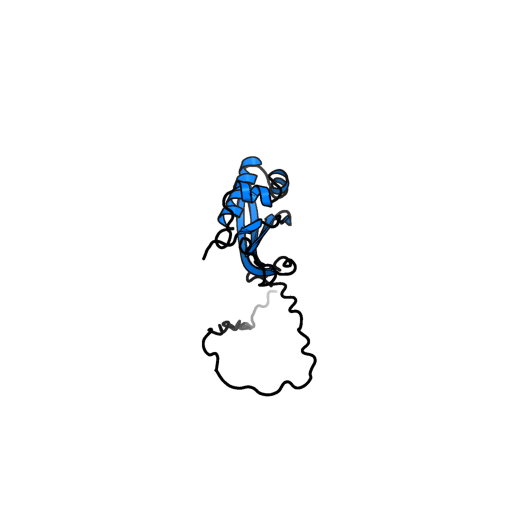 GLY A 1 119 ? -12.709 7.415 0.992 1.00 92.81 119 GLY A CA 1
ATOM 856 C C . GLY A 1 119 ? -12.529 5.899 0.880 1.00 92.81 119 GLY A C 1
ATOM 857 O O . GLY A 1 119 ? -13.218 5.150 1.569 1.00 92.81 119 GLY A O 1
ATOM 858 N N . ALA A 1 120 ? -11.548 5.436 0.100 1.00 93.50 120 ALA A N 1
ATOM 859 C CA . ALA A 1 120 ? -11.232 4.015 0.016 1.00 93.50 120 ALA A CA 1
ATOM 860 C C . ALA A 1 120 ? -10.741 3.488 1.373 1.00 93.50 120 ALA A C 1
ATOM 862 O O . ALA A 1 120 ? -11.300 2.530 1.902 1.00 93.50 120 ALA A O 1
ATOM 863 N N . ILE A 1 121 ? -9.763 4.165 1.987 1.00 95.06 121 ILE A N 1
ATOM 864 C CA . ILE A 1 121 ? -9.138 3.742 3.253 1.00 95.06 121 ILE A CA 1
ATOM 865 C C . ILE A 1 121 ? -10.150 3.625 4.395 1.00 95.06 121 ILE A C 1
ATOM 867 O O . ILE A 1 121 ? -10.023 2.729 5.229 1.00 95.06 121 ILE A O 1
ATOM 871 N N . THR A 1 122 ? -11.190 4.462 4.428 1.00 93.88 122 THR A N 1
ATOM 872 C CA . THR A 1 122 ? -12.223 4.361 5.471 1.00 93.88 122 THR A CA 1
ATOM 873 C C . THR A 1 122 ? -12.931 3.006 5.508 1.00 93.88 122 THR A C 1
ATOM 875 O O . THR A 1 122 ? -13.370 2.596 6.578 1.00 93.88 122 THR A O 1
ATOM 878 N N . GLN A 1 123 ? -12.963 2.261 4.398 1.00 92.06 123 GLN A N 1
ATOM 879 C CA . GLN A 1 123 ? -13.530 0.908 4.345 1.00 92.06 123 GLN A CA 1
ATOM 880 C C . GLN A 1 123 ? -12.719 -0.120 5.150 1.00 92.06 123 GLN A C 1
ATOM 882 O O . GLN A 1 123 ? -13.233 -1.187 5.485 1.00 92.06 123 GLN A O 1
ATOM 887 N N . LEU A 1 124 ? -11.454 0.183 5.461 1.00 92.50 124 LEU A N 1
ATOM 888 C CA . LEU A 1 124 ? -10.593 -0.643 6.308 1.00 92.50 124 LEU A CA 1
ATOM 889 C C . LEU A 1 124 ? -10.757 -0.334 7.796 1.00 92.50 124 LEU A C 1
ATOM 891 O O . LEU A 1 124 ? -10.260 -1.098 8.619 1.00 92.50 124 LEU A O 1
ATOM 895 N N . ILE A 1 125 ? -11.405 0.771 8.165 1.00 92.94 125 ILE A N 1
ATOM 896 C CA . ILE A 1 125 ? -11.578 1.156 9.567 1.00 92.94 125 ILE A CA 1
ATOM 897 C C . ILE A 1 125 ? -12.682 0.294 10.178 1.00 92.94 125 ILE A C 1
ATOM 899 O O . ILE A 1 125 ? -13.761 0.147 9.608 1.00 92.94 125 ILE A O 1
ATOM 903 N N . SER A 1 126 ? -12.429 -0.264 11.360 1.00 89.69 126 SER A N 1
ATOM 904 C CA . SER A 1 126 ? -13.410 -1.083 12.072 1.00 89.69 126 SER A CA 1
ATOM 905 C C . SER A 1 126 ? -13.407 -0.808 13.567 1.00 89.69 126 SER A C 1
ATOM 907 O O . SER A 1 126 ? -12.375 -0.456 14.136 1.00 89.69 126 SER A O 1
ATOM 909 N N . GLY A 1 127 ? -14.543 -1.068 14.210 1.00 88.88 127 GLY A N 1
ATOM 910 C CA . GLY A 1 127 ? -14.718 -0.888 15.647 1.00 88.88 127 GLY A CA 1
ATOM 911 C C . GLY A 1 127 ? -15.209 0.510 16.021 1.00 88.88 127 GLY A C 1
ATOM 912 O O . GLY A 1 127 ? -15.510 1.348 15.173 1.00 88.88 127 GLY A O 1
ATOM 913 N N . LYS A 1 128 ? -15.323 0.738 17.329 1.00 90.69 128 LYS A N 1
ATOM 914 C CA . LYS A 1 128 ? -15.737 2.020 17.913 1.00 90.69 128 LYS A CA 1
ATOM 915 C C . LYS A 1 128 ? -14.535 2.915 18.202 1.00 90.69 128 LYS A C 1
ATOM 917 O O . LYS A 1 128 ? -13.410 2.428 18.301 1.00 90.69 128 LYS A O 1
ATOM 922 N N . VAL A 1 129 ? -14.773 4.213 18.377 1.00 92.25 129 VAL A N 1
ATOM 923 C CA . VAL A 1 129 ? -13.733 5.153 18.823 1.00 92.25 129 VAL A CA 1
ATOM 924 C C . VAL A 1 129 ? -13.089 4.638 20.118 1.00 92.25 129 VAL A C 1
ATOM 926 O O . VAL A 1 129 ? -13.771 4.154 21.020 1.00 92.25 129 VAL A O 1
ATOM 929 N N . GLY A 1 130 ? -11.760 4.690 20.174 1.00 89.94 130 GLY A N 1
ATOM 930 C CA . GLY A 1 130 ? -10.923 4.136 21.236 1.00 89.94 130 GLY A CA 1
ATOM 931 C C . GLY A 1 130 ? -10.486 2.686 21.011 1.00 89.94 130 GLY A C 1
ATOM 932 O O . GLY A 1 130 ? -9.496 2.270 21.614 1.00 89.94 130 GLY A O 1
ATOM 933 N N . ALA A 1 131 ? -11.159 1.928 20.137 1.00 91.19 131 ALA A N 1
ATOM 934 C CA . ALA A 1 131 ? -10.777 0.555 19.822 1.00 91.19 131 ALA A CA 1
ATOM 935 C C . ALA A 1 131 ? -9.500 0.500 18.974 1.00 91.19 131 ALA A C 1
ATOM 937 O O . ALA A 1 131 ? -9.140 1.456 18.286 1.00 91.19 131 ALA A O 1
ATOM 938 N N . GLN A 1 132 ? -8.835 -0.650 19.001 1.00 94.31 132 GLN A N 1
ATOM 939 C CA . GLN A 1 132 ? -7.764 -0.972 18.069 1.00 94.31 132 GLN A CA 1
ATOM 940 C C . GLN A 1 132 ? -8.253 -1.996 17.048 1.00 94.31 132 GLN A C 1
ATOM 942 O O . GLN A 1 132 ? -9.038 -2.882 17.386 1.00 94.31 132 GLN A O 1
ATOM 947 N N . PHE A 1 133 ? -7.780 -1.886 15.811 1.00 93.44 133 PHE A N 1
ATOM 948 C CA . PHE A 1 133 ? -8.051 -2.865 14.766 1.00 93.44 133 PHE A CA 1
ATOM 949 C C . PHE A 1 133 ? -6.771 -3.244 14.010 1.00 93.44 133 PHE A C 1
ATOM 951 O O . PHE A 1 133 ? -5.904 -2.389 13.795 1.00 93.44 133 PHE A O 1
ATOM 958 N N . PRO A 1 134 ? -6.626 -4.518 13.609 1.00 93.06 134 PRO A N 1
ATOM 959 C CA . PRO A 1 134 ? -5.446 -4.989 12.912 1.00 93.06 134 PRO A CA 1
ATOM 960 C C . PRO A 1 134 ? -5.503 -4.633 11.428 1.00 93.06 134 PRO A C 1
ATOM 962 O O . PRO A 1 134 ? -6.509 -4.835 10.745 1.00 93.06 134 PRO A O 1
ATOM 965 N N . VAL A 1 135 ? -4.372 -4.171 10.916 1.00 94.94 135 VAL A N 1
ATOM 966 C CA . VAL A 1 135 ? -4.122 -3.910 9.507 1.00 94.94 135 VAL A CA 1
ATOM 967 C C . VAL A 1 135 ? -2.884 -4.686 9.081 1.00 94.94 135 VAL A C 1
ATOM 969 O O . VAL A 1 135 ? -1.805 -4.531 9.648 1.00 94.94 135 VAL A O 1
ATOM 972 N N . GLN A 1 136 ? -3.035 -5.517 8.063 1.00 93.69 136 GLN A N 1
ATOM 973 C CA . GLN A 1 136 ? -1.950 -6.197 7.379 1.00 93.69 136 GLN A CA 1
ATOM 974 C C . GLN A 1 136 ? -1.584 -5.404 6.126 1.00 93.69 136 GLN A C 1
ATOM 976 O O . GLN A 1 136 ? -2.449 -5.100 5.308 1.00 93.69 136 GLN A O 1
ATOM 981 N N . VAL A 1 137 ? -0.304 -5.077 5.976 1.00 93.38 137 VAL A N 1
ATOM 982 C CA . VAL A 1 137 ? 0.234 -4.332 4.836 1.00 93.38 137 VAL A CA 1
ATOM 983 C C . VAL A 1 137 ? 1.228 -5.212 4.092 1.00 93.38 137 VAL A C 1
ATOM 985 O O . VAL A 1 137 ? 2.279 -5.559 4.628 1.00 93.38 137 VAL A O 1
ATOM 988 N N . GLY A 1 138 ? 0.887 -5.563 2.857 1.00 91.88 138 GLY A N 1
ATOM 989 C CA . GLY A 1 138 ? 1.772 -6.190 1.884 1.00 91.88 138 GLY A CA 1
ATOM 990 C C . GLY A 1 138 ? 2.345 -5.134 0.946 1.00 91.88 138 GLY A C 1
ATOM 991 O O . GLY A 1 138 ? 1.601 -4.368 0.343 1.00 91.88 138 GLY A O 1
ATOM 992 N N . THR A 1 139 ? 3.663 -5.074 0.821 1.00 92.00 139 THR A N 1
ATOM 993 C CA . THR A 1 139 ? 4.372 -4.188 -0.107 1.00 92.00 139 THR A CA 1
ATOM 994 C C . THR A 1 139 ? 5.139 -5.041 -1.097 1.00 92.00 139 THR A C 1
ATOM 996 O O . THR A 1 139 ? 5.899 -5.906 -0.676 1.00 92.00 139 THR A O 1
ATOM 999 N N . TYR A 1 140 ? 4.966 -4.786 -2.389 1.00 90.94 140 TYR A N 1
ATOM 1000 C CA . TYR A 1 140 ? 5.530 -5.586 -3.472 1.00 90.94 140 TYR A CA 1
ATOM 1001 C C . TYR A 1 140 ? 6.217 -4.666 -4.477 1.00 90.94 140 TYR A C 1
ATOM 1003 O O . TYR A 1 140 ? 5.600 -3.722 -4.972 1.00 90.94 140 TYR A O 1
ATOM 1011 N N . VAL A 1 141 ? 7.483 -4.927 -4.780 1.00 91.44 141 VAL A N 1
ATOM 1012 C CA . VAL A 1 141 ? 8.274 -4.200 -5.776 1.00 91.44 141 VAL A CA 1
ATOM 1013 C C . VAL A 1 141 ? 8.486 -5.107 -6.973 1.00 91.44 141 VAL A C 1
ATOM 1015 O O . VAL A 1 141 ? 8.985 -6.221 -6.830 1.00 91.44 141 VAL A O 1
ATOM 1018 N N . TYR A 1 142 ? 8.139 -4.609 -8.153 1.00 91.25 142 TYR A N 1
ATOM 1019 C CA . TYR A 1 142 ? 8.342 -5.283 -9.425 1.00 91.25 142 TYR A CA 1
ATOM 1020 C C . TYR A 1 142 ? 9.281 -4.450 -10.276 1.00 91.25 142 TYR A C 1
ATOM 1022 O O . TYR A 1 142 ? 9.037 -3.260 -10.468 1.00 91.25 142 TYR A O 1
ATOM 1030 N N . LEU A 1 143 ? 10.330 -5.067 -10.804 1.00 90.88 143 LEU A N 1
ATOM 1031 C CA . LEU A 1 143 ? 11.243 -4.400 -11.723 1.00 90.88 143 LEU A CA 1
ATOM 1032 C C . LEU A 1 143 ? 10.897 -4.772 -13.156 1.00 90.88 143 LEU A C 1
ATOM 1034 O O . LEU A 1 143 ? 10.489 -5.899 -13.435 1.00 90.88 143 LEU A O 1
ATOM 1038 N N . ALA A 1 144 ? 11.045 -3.802 -14.051 1.00 90.75 144 ALA A N 1
ATOM 1039 C CA . ALA A 1 144 ? 10.935 -4.032 -15.479 1.00 90.75 144 ALA A CA 1
ATOM 1040 C C . ALA A 1 144 ? 12.132 -4.860 -15.967 1.00 90.75 144 ALA A C 1
ATOM 1042 O O . ALA A 1 144 ? 13.266 -4.652 -15.509 1.00 90.75 144 ALA A O 1
ATOM 1043 N N . ASP A 1 145 ? 11.873 -5.782 -16.891 1.00 89.12 145 ASP A N 1
ATOM 1044 C CA . ASP A 1 145 ? 12.909 -6.502 -17.626 1.00 89.12 145 ASP A CA 1
ATOM 1045 C C . ASP A 1 145 ? 13.696 -5.559 -18.558 1.00 89.12 145 ASP A C 1
ATOM 1047 O O . ASP A 1 145 ? 13.405 -4.365 -18.670 1.00 89.12 145 ASP A O 1
ATOM 1051 N N . SER A 1 146 ? 14.711 -6.086 -19.240 1.00 86.31 146 SER A N 1
ATOM 1052 C CA . SER A 1 146 ? 15.572 -5.289 -20.121 1.00 86.31 146 SER A CA 1
ATOM 1053 C C . SER A 1 146 ? 14.840 -4.624 -21.293 1.00 86.31 146 SER A C 1
ATOM 1055 O O . SER A 1 146 ? 15.306 -3.592 -21.766 1.00 86.31 146 SER A O 1
ATOM 1057 N N . LYS A 1 147 ? 13.707 -5.171 -21.752 1.00 88.12 147 LYS A N 1
ATOM 1058 C CA . LYS A 1 147 ? 12.918 -4.628 -22.870 1.00 88.12 147 LYS A CA 1
ATOM 1059 C C . LYS A 1 147 ? 11.952 -3.532 -22.421 1.00 88.12 147 LYS A C 1
ATOM 1061 O O . LYS A 1 147 ? 11.617 -2.658 -23.213 1.00 88.12 147 LYS A O 1
ATOM 1066 N N . HIS A 1 148 ? 11.500 -3.583 -21.170 1.00 86.31 148 HIS A N 1
ATOM 1067 C CA . HIS A 1 148 ? 10.497 -2.665 -20.620 1.00 86.31 148 HIS A CA 1
ATOM 1068 C C . HIS A 1 148 ? 11.096 -1.592 -19.702 1.00 86.31 148 HIS A C 1
ATOM 1070 O O . HIS A 1 148 ? 10.417 -0.628 -19.341 1.00 86.31 148 HIS A O 1
ATOM 1076 N N . ARG A 1 149 ? 12.361 -1.741 -19.300 1.00 84.81 149 ARG A N 1
ATOM 1077 C CA . ARG A 1 149 ? 13.104 -0.730 -18.547 1.00 84.81 149 ARG A CA 1
ATOM 1078 C C . ARG A 1 149 ? 13.487 0.430 -19.467 1.00 84.81 149 ARG A C 1
ATOM 1080 O O . ARG A 1 149 ? 13.987 0.218 -20.566 1.00 84.81 149 ARG A O 1
ATOM 1087 N N . THR A 1 150 ? 13.312 1.662 -18.994 1.00 84.81 150 THR A N 1
ATOM 1088 C CA . THR A 1 150 ? 13.755 2.870 -19.712 1.00 84.81 150 THR A CA 1
ATOM 1089 C C . THR A 1 150 ? 14.806 3.622 -18.898 1.00 84.81 150 THR A C 1
ATOM 1091 O O . THR A 1 150 ? 15.152 3.234 -17.780 1.00 84.81 150 THR A O 1
ATOM 1094 N N . GLN A 1 151 ? 15.332 4.721 -19.446 1.00 79.81 151 GLN A N 1
ATOM 1095 C CA . GLN A 1 151 ? 16.272 5.577 -18.717 1.00 79.81 151 GLN A CA 1
ATOM 1096 C C . GLN A 1 151 ? 15.663 6.176 -17.441 1.00 79.81 151 GLN A C 1
ATOM 1098 O O . GLN A 1 151 ? 16.386 6.394 -16.474 1.00 79.81 151 GLN A O 1
ATOM 1103 N N . THR A 1 152 ? 14.347 6.394 -17.413 1.00 85.56 152 THR A N 1
ATOM 1104 C CA . THR A 1 152 ? 13.642 7.041 -16.298 1.00 85.56 152 THR A CA 1
ATOM 1105 C C . THR A 1 152 ? 12.772 6.084 -15.491 1.00 85.56 152 THR A C 1
ATOM 1107 O O . THR A 1 152 ? 12.334 6.447 -14.405 1.00 85.56 152 THR A O 1
ATOM 1110 N N . TYR A 1 153 ? 12.548 4.857 -15.965 1.00 88.69 153 TYR A N 1
ATOM 1111 C CA . TYR A 1 153 ? 11.629 3.895 -15.360 1.00 88.69 153 TYR A CA 1
ATOM 1112 C C . TYR A 1 153 ? 12.328 2.580 -15.026 1.00 88.69 153 TYR A C 1
ATOM 1114 O O . TYR A 1 153 ? 12.877 1.915 -15.906 1.00 88.69 153 TYR A O 1
ATOM 1122 N N . ALA A 1 154 ? 12.261 2.181 -13.756 1.00 88.75 154 ALA A N 1
ATOM 1123 C CA . ALA A 1 154 ? 12.846 0.933 -13.277 1.00 88.75 154 ALA A CA 1
ATOM 1124 C C . ALA A 1 154 ? 11.810 -0.164 -12.992 1.00 88.75 154 ALA A C 1
ATOM 1126 O O . ALA A 1 154 ? 12.166 -1.344 -12.948 1.00 88.75 154 ALA A O 1
ATOM 1127 N N . GLY A 1 155 ? 10.543 0.200 -12.794 1.00 92.69 155 GLY A N 1
ATOM 1128 C CA . GLY A 1 155 ? 9.491 -0.728 -12.401 1.00 92.69 155 GLY A CA 1
ATOM 1129 C C . GLY A 1 155 ? 8.397 -0.044 -11.592 1.00 92.69 155 GLY A C 1
ATOM 1130 O O . GLY A 1 155 ? 8.244 1.174 -11.632 1.00 92.69 155 GLY A O 1
ATOM 1131 N N . TYR A 1 156 ? 7.638 -0.810 -10.818 1.00 93.25 156 TYR A N 1
ATOM 1132 C CA . TYR A 1 156 ? 6.554 -0.271 -10.006 1.00 93.25 156 TYR A CA 1
ATOM 1133 C C . TYR A 1 156 ? 6.424 -0.968 -8.654 1.00 93.25 156 TYR A C 1
ATOM 1135 O O . TYR A 1 156 ? 6.861 -2.100 -8.449 1.00 93.25 156 TYR A O 1
ATOM 1143 N N . ARG A 1 157 ? 5.750 -0.289 -7.731 1.00 92.94 157 ARG A N 1
ATOM 1144 C CA . ARG A 1 157 ? 5.348 -0.805 -6.428 1.00 92.94 157 ARG A CA 1
ATOM 1145 C C . ARG A 1 157 ? 3.837 -1.003 -6.375 1.00 92.94 157 ARG A C 1
ATOM 1147 O O . ARG A 1 157 ? 3.072 -0.184 -6.884 1.00 92.94 157 ARG A O 1
ATOM 1154 N N . LEU A 1 158 ? 3.417 -2.081 -5.725 1.00 93.44 158 LEU A N 1
ATOM 1155 C CA . LEU A 1 158 ? 2.043 -2.312 -5.298 1.00 93.44 158 LEU A CA 1
ATOM 1156 C C . LEU A 1 158 ? 1.998 -2.437 -3.780 1.00 93.44 158 LEU A C 1
ATOM 1158 O O . LEU A 1 158 ? 2.869 -3.054 -3.168 1.00 93.44 158 LEU A O 1
ATOM 1162 N N . VAL A 1 159 ? 0.955 -1.877 -3.184 1.00 94.12 159 VAL A N 1
ATOM 1163 C CA . VAL A 1 159 ? 0.637 -2.035 -1.770 1.00 94.12 159 VAL A CA 1
ATOM 1164 C C . VAL A 1 159 ? -0.739 -2.672 -1.658 1.00 94.12 159 VAL A C 1
ATOM 1166 O O . VAL A 1 159 ? -1.681 -2.265 -2.332 1.00 94.12 159 VAL A O 1
ATOM 1169 N N . ILE A 1 160 ? -0.863 -3.673 -0.799 1.00 93.94 160 ILE A N 1
ATOM 1170 C CA . ILE A 1 160 ? -2.138 -4.271 -0.424 1.00 93.94 160 ILE A CA 1
ATOM 1171 C C . ILE A 1 160 ? -2.322 -4.065 1.067 1.00 93.94 160 ILE A C 1
ATOM 1173 O O . ILE A 1 160 ? -1.440 -4.388 1.858 1.00 93.94 160 ILE A O 1
ATOM 1177 N N . VAL A 1 161 ? -3.472 -3.528 1.449 1.00 95.19 161 VAL A N 1
ATOM 1178 C CA . VAL A 1 161 ? -3.829 -3.286 2.841 1.00 95.19 161 VAL A CA 1
ATOM 1179 C C . VAL A 1 161 ? -5.096 -4.061 3.152 1.00 95.19 161 VAL A C 1
ATOM 1181 O O . VAL A 1 161 ? -6.118 -3.861 2.500 1.00 95.19 161 VAL A O 1
ATOM 1184 N N . LYS A 1 162 ? -5.038 -4.938 4.150 1.00 93.75 162 LYS A N 1
ATOM 1185 C CA . LYS A 1 162 ? -6.159 -5.767 4.594 1.00 93.75 162 LYS A CA 1
ATOM 1186 C C . LYS A 1 162 ? -6.456 -5.504 6.061 1.00 93.75 162 LYS A C 1
ATOM 1188 O O . LYS A 1 162 ? -5.546 -5.508 6.883 1.00 93.75 162 LYS A O 1
ATOM 1193 N N . ASN A 1 163 ? -7.723 -5.341 6.414 1.00 93.06 163 ASN A N 1
ATOM 1194 C CA . ASN A 1 163 ? -8.151 -5.451 7.803 1.00 93.06 163 ASN A CA 1
ATOM 1195 C C . ASN A 1 163 ? -8.451 -6.926 8.101 1.00 93.06 163 ASN A C 1
ATOM 1197 O O . ASN A 1 163 ? -9.330 -7.528 7.481 1.00 93.06 163 ASN A O 1
ATOM 1201 N N . ALA A 1 164 ? -7.706 -7.521 9.034 1.00 82.56 164 ALA A N 1
ATOM 1202 C CA . ALA A 1 164 ? -7.834 -8.946 9.342 1.00 82.56 164 ALA A CA 1
ATOM 1203 C C . ALA A 1 164 ? -9.160 -9.295 10.042 1.00 82.56 164 ALA A C 1
ATOM 1205 O O . ALA A 1 164 ? -9.648 -10.407 9.871 1.00 82.56 164 ALA A 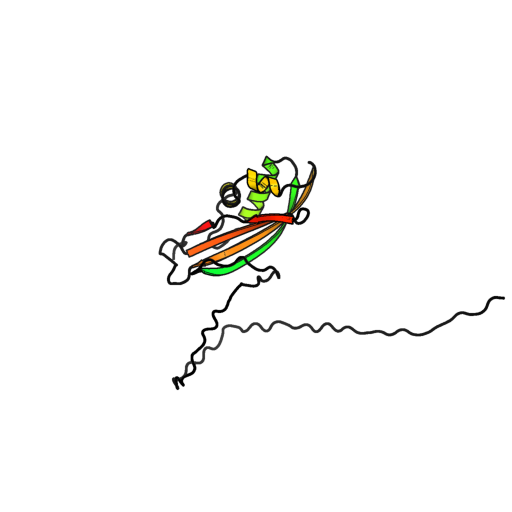O 1
ATOM 1206 N N . ASN A 1 165 ? -9.771 -8.346 10.759 1.00 87.81 165 ASN A N 1
ATOM 1207 C CA . ASN A 1 165 ? -11.045 -8.558 11.449 1.00 87.81 165 ASN A CA 1
ATOM 1208 C C . ASN A 1 165 ? -12.236 -8.551 10.486 1.00 87.81 165 ASN A C 1
ATOM 1210 O O . ASN A 1 165 ? -13.196 -9.282 10.696 1.00 87.81 165 ASN A O 1
ATOM 1214 N N . THR A 1 166 ? -12.206 -7.704 9.452 1.00 88.19 166 THR A N 1
ATOM 1215 C CA . THR A 1 166 ? -13.348 -7.524 8.534 1.00 88.19 166 THR A CA 1
ATOM 1216 C C . THR A 1 166 ? -13.154 -8.191 7.175 1.00 88.19 166 THR A C 1
ATOM 1218 O O . THR A 1 166 ? -14.088 -8.240 6.377 1.00 88.19 166 THR A O 1
ATOM 1221 N N . GLY A 1 167 ? -11.936 -8.639 6.860 1.00 85.88 167 GLY A N 1
ATOM 1222 C CA . GLY A 1 167 ? -11.568 -9.169 5.545 1.00 85.88 167 GLY A CA 1
ATOM 1223 C C . GLY A 1 167 ? -11.492 -8.111 4.436 1.00 85.88 167 GLY A C 1
ATOM 1224 O O . GLY A 1 167 ? -11.101 -8.432 3.312 1.00 85.88 167 GLY A O 1
ATOM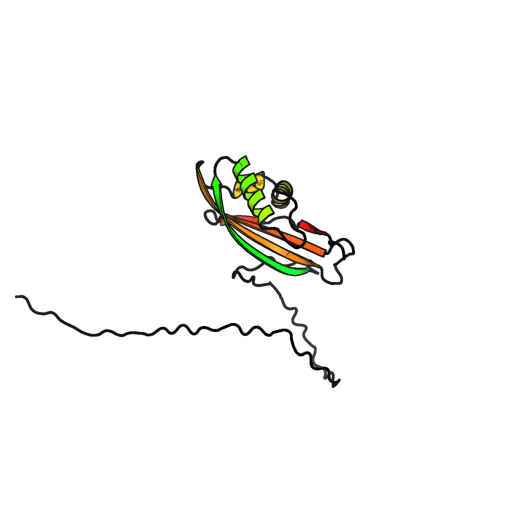 1225 N N . LYS A 1 168 ? -11.826 -6.846 4.729 1.00 92.19 168 LYS A N 1
ATOM 1226 C CA . LYS A 1 168 ? -11.770 -5.750 3.756 1.00 92.19 168 LYS A CA 1
ATOM 1227 C C . LYS A 1 168 ? -10.337 -5.546 3.288 1.00 92.19 168 LYS A C 1
ATOM 1229 O O . LYS A 1 168 ? -9.415 -5.531 4.100 1.00 92.19 168 LYS A O 1
ATOM 1234 N N . THR A 1 169 ? -10.175 -5.396 1.978 1.00 93.62 169 THR A N 1
ATOM 1235 C CA . THR A 1 169 ? -8.870 -5.293 1.326 1.00 93.62 169 THR A CA 1
ATOM 1236 C C . THR A 1 169 ? -8.886 -4.154 0.318 1.00 93.62 169 THR A C 1
ATOM 1238 O O . THR A 1 169 ? -9.819 -4.038 -0.472 1.00 93.62 169 THR A O 1
ATOM 1241 N N . ILE A 1 170 ? -7.835 -3.340 0.331 1.00 94.94 170 ILE A N 1
ATOM 1242 C CA . ILE A 1 170 ? -7.556 -2.314 -0.672 1.00 94.94 170 ILE A CA 1
ATOM 1243 C C . ILE A 1 170 ? -6.248 -2.678 -1.354 1.00 94.94 170 ILE A C 1
ATOM 1245 O O . ILE A 1 170 ? -5.246 -2.946 -0.692 1.00 94.94 170 ILE A O 1
ATOM 1249 N N . LYS A 1 171 ? -6.255 -2.660 -2.684 1.00 94.44 171 LYS A N 1
ATOM 1250 C CA . LYS A 1 171 ? -5.054 -2.773 -3.508 1.00 94.44 171 LYS A CA 1
ATOM 1251 C C . LYS A 1 171 ? -4.750 -1.404 -4.095 1.00 94.44 171 LYS A C 1
ATOM 1253 O O . LYS A 1 171 ? -5.641 -0.766 -4.648 1.00 94.44 171 LYS A O 1
ATOM 1258 N N . SER A 1 172 ? -3.505 -0.966 -3.974 1.00 94.62 172 SER A N 1
ATOM 1259 C CA . SER A 1 172 ? -3.072 0.302 -4.536 1.00 94.62 172 SER A CA 1
ATOM 1260 C C . SER A 1 172 ? -3.062 0.261 -6.062 1.00 94.62 172 SER A C 1
ATOM 1262 O O . SER A 1 172 ? -2.909 -0.795 -6.686 1.00 94.62 172 SER A O 1
ATOM 1264 N N . THR A 1 173 ? -3.115 1.438 -6.671 1.00 94.75 173 THR A N 1
ATOM 1265 C CA . THR A 1 173 ? -2.610 1.626 -8.028 1.00 94.75 173 THR A CA 1
ATOM 1266 C C . THR A 1 173 ? -1.097 1.381 -8.063 1.00 94.75 173 THR A C 1
ATOM 1268 O O . THR A 1 173 ? -0.418 1.342 -7.028 1.00 94.75 173 THR A O 1
ATOM 1271 N N . LYS A 1 174 ? -0.553 1.157 -9.263 1.00 93.31 174 LYS A N 1
ATOM 1272 C CA . LYS A 1 174 ? 0.891 0.990 -9.450 1.00 93.31 174 LYS A CA 1
ATOM 1273 C C . LYS A 1 174 ? 1.583 2.322 -9.193 1.00 93.31 174 LYS A C 1
ATOM 1275 O O . LYS A 1 174 ? 1.353 3.282 -9.922 1.00 93.31 174 LYS A O 1
ATOM 1280 N N . TYR A 1 175 ? 2.455 2.358 -8.196 1.00 93.44 175 TYR A N 1
ATOM 1281 C CA . TYR A 1 175 ? 3.337 3.496 -7.978 1.00 93.44 175 TYR A CA 1
ATOM 1282 C C . TYR A 1 175 ? 4.611 3.304 -8.798 1.00 93.44 175 TYR A C 1
ATOM 1284 O O . TYR A 1 175 ? 5.348 2.345 -8.565 1.00 93.44 175 TYR A O 1
ATOM 1292 N N . LEU A 1 176 ? 4.845 4.166 -9.786 1.00 92.56 176 LEU A N 1
ATOM 1293 C CA . LEU A 1 176 ? 5.995 4.042 -10.680 1.00 92.56 176 LEU A CA 1
ATOM 1294 C C . LEU A 1 176 ? 7.289 4.362 -9.929 1.00 92.56 176 LEU A C 1
ATOM 1296 O O . LEU A 1 176 ? 7.382 5.355 -9.210 1.00 92.56 176 LEU A O 1
ATOM 1300 N N . ILE A 1 177 ? 8.294 3.516 -10.119 1.00 90.38 177 ILE A N 1
ATOM 1301 C CA . ILE A 1 177 ? 9.621 3.682 -9.546 1.00 90.38 177 ILE A CA 1
ATOM 1302 C C . ILE A 1 177 ? 10.522 4.264 -10.624 1.00 90.38 177 ILE A C 1
ATOM 1304 O O . ILE A 1 177 ? 10.822 3.611 -11.631 1.00 90.38 177 ILE A O 1
ATOM 1308 N N . ALA A 1 178 ? 10.959 5.498 -10.391 1.00 84.31 178 ALA A N 1
ATOM 1309 C CA . ALA A 1 178 ? 11.977 6.114 -11.217 1.00 84.31 178 ALA A CA 1
ATOM 1310 C C . 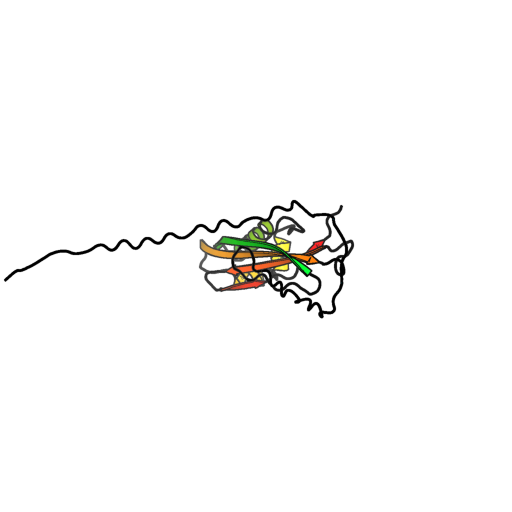ALA A 1 178 ? 13.316 5.387 -11.043 1.00 84.31 178 ALA A C 1
ATOM 1312 O O . ALA A 1 178 ? 13.632 4.886 -9.960 1.00 84.31 178 ALA A O 1
ATOM 1313 N N . LYS A 1 179 ? 14.127 5.352 -12.101 1.00 74.75 179 LYS A N 1
ATOM 1314 C CA . LYS A 1 179 ? 15.520 4.916 -11.985 1.00 74.75 179 LYS A CA 1
ATOM 1315 C C . LYS A 1 179 ? 16.274 5.964 -11.157 1.00 74.75 179 LYS A C 1
ATOM 1317 O O . LYS A 1 179 ? 16.507 7.070 -11.631 1.00 74.75 179 LYS A O 1
ATOM 1322 N N . THR A 1 180 ? 16.623 5.650 -9.911 1.00 61.53 180 THR A N 1
ATOM 1323 C CA . THR A 1 180 ? 17.574 6.472 -9.146 1.00 61.53 180 THR A CA 1
ATOM 1324 C C . THR A 1 180 ? 18.962 6.260 -9.743 1.00 61.53 180 THR A C 1
ATOM 1326 O O . THR A 1 180 ? 19.355 5.109 -9.943 1.00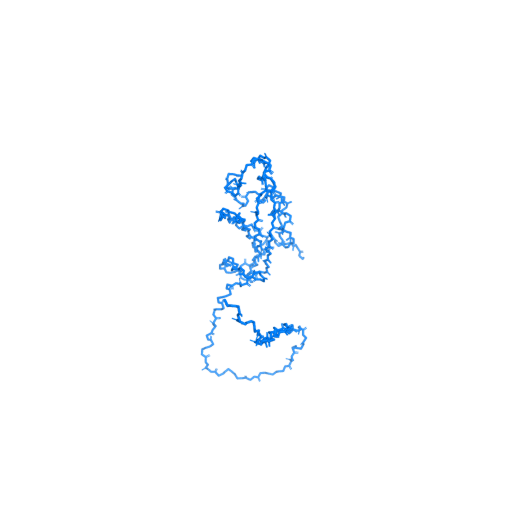 61.53 180 THR A O 1
ATOM 1329 N N . GLY A 1 181 ? 19.636 7.356 -10.098 1.00 45.50 181 GLY A N 1
ATOM 1330 C CA . GLY A 1 181 ? 20.857 7.365 -10.905 1.00 45.50 181 GLY A CA 1
ATOM 1331 C C . GLY A 1 181 ? 21.949 6.404 -10.428 1.00 45.50 181 GLY A C 1
ATOM 1332 O O . GLY A 1 181 ? 22.190 6.267 -9.230 1.00 45.50 181 GLY A O 1
ATOM 1333 N N . ILE A 1 182 ? 22.582 5.757 -11.407 1.00 35.09 182 ILE A N 1
ATOM 1334 C CA . ILE A 1 182 ? 24.019 5.474 -11.397 1.00 35.09 182 ILE A CA 1
ATOM 1335 C C . ILE A 1 182 ? 24.608 6.502 -12.354 1.00 35.09 182 ILE A C 1
ATOM 1337 O O . ILE A 1 182 ? 23.996 6.636 -13.445 1.00 35.09 182 ILE A O 1
#

Secondary structure (DSSP, 8-state):
--------------------------S--PPP--------------------B-TTSSBPPPPPTTEEEEEEEEEEEEEE-S-HHHHHHHHHHHHHHHS-STT----HHHHHHHTTHHHHHHTT--SSTT-EEEEEEEEEEEEE-TTT--SSEEEEEEEEEEETTT--EEEPPPEEEE----

Foldseek 3Di:
DDDDDDDDDDDDDDDPPDDPDDDPPPPDDDDDDDDDDDDDDPPPPPPPPPQPCAPVNDRDDDFDPQKDWDHKDKDKDKAAPADLVVSLLVVLQVQQVVQDDQQGDPDSVSSQVQLVHSVNSSQLDDDDHRDIFMKMKMKIWMFGHPVGDDQFFGGWMKIKIAGPVPRDITITHTHTGTPDDD